Protein AF-A0A2G6IY07-F1 (afdb_monomer_lite)

Foldseek 3Di:
DVVLQADAPCCVPPVPNPPPDGLQNLLVQLLVCCCVQPVPDDPLLSLCSRCVSSLCVPLNDDDPVCVVPVPCVVVVSVVVSQVSCVVVVSDGDDDPLSVLSSVLSSLLSVLLVCLQPPVVPCVDDCNVVSLVVSLVSCVVNVRNVVSVVSVVVSNVVSVVVVPD

Structure (mmCIF, N/CA/C/O backbone):
data_AF-A0A2G6IY07-F1
#
_entry.id   AF-A0A2G6IY07-F1
#
loop_
_atom_site.group_PD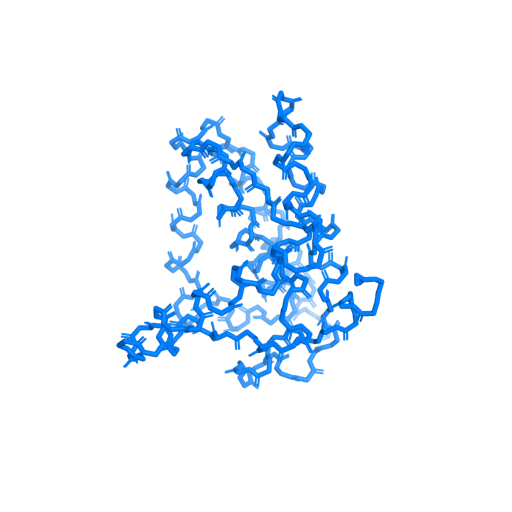B
_atom_site.id
_atom_site.type_symbol
_atom_site.label_atom_id
_atom_site.label_alt_id
_atom_site.label_comp_id
_atom_site.label_asym_id
_atom_site.label_entity_id
_atom_site.label_seq_id
_atom_site.pdbx_PDB_ins_code
_atom_site.Cartn_x
_atom_site.Cartn_y
_atom_site.Cartn_z
_atom_site.occupancy
_atom_site.B_iso_or_equiv
_atom_site.auth_seq_id
_atom_site.auth_comp_id
_atom_site.auth_asym_id
_atom_site.auth_atom_id
_atom_site.pdbx_PDB_model_num
ATOM 1 N N . MET A 1 1 ? -2.963 -15.128 11.041 1.00 85.06 1 MET A N 1
ATOM 2 C CA . MET A 1 1 ? -2.323 -13.804 11.173 1.00 85.06 1 MET A CA 1
ATOM 3 C C . MET A 1 1 ? -0.807 -13.907 11.064 1.00 85.06 1 MET A C 1
ATOM 5 O O . MET A 1 1 ? -0.323 -13.625 9.997 1.00 85.06 1 MET A O 1
ATOM 9 N N . TRP A 1 2 ? -0.039 -14.352 12.067 1.00 94.06 2 TRP A N 1
ATOM 10 C CA . TRP A 1 2 ? 1.438 -14.248 12.011 1.00 94.06 2 TRP A CA 1
ATOM 11 C C . TRP A 1 2 ? 2.094 -14.778 10.715 1.00 94.06 2 TRP A C 1
ATOM 13 O O . TRP A 1 2 ? 2.937 -14.106 10.133 1.00 94.06 2 TRP A O 1
ATOM 23 N N . ALA A 1 3 ? 1.654 -15.937 10.214 1.00 94.94 3 ALA A N 1
ATOM 24 C CA . ALA A 1 3 ? 2.187 -16.512 8.978 1.00 94.94 3 ALA A CA 1
ATOM 25 C C . ALA A 1 3 ? 1.848 -15.712 7.701 1.00 94.94 3 ALA A C 1
ATOM 27 O O . ALA A 1 3 ? 2.587 -15.815 6.727 1.00 94.94 3 ALA A O 1
ATOM 28 N N . SER A 1 4 ? 0.778 -14.901 7.694 1.00 96.38 4 SER A N 1
ATOM 29 C CA . SER A 1 4 ? 0.386 -14.138 6.499 1.00 96.38 4 SER A CA 1
ATOM 30 C C . SER A 1 4 ? 1.401 -13.067 6.131 1.00 96.38 4 SER A C 1
ATOM 32 O O . SER A 1 4 ? 1.505 -12.703 4.965 1.00 96.38 4 SER A O 1
ATOM 34 N N . GLY A 1 5 ? 2.198 -12.619 7.103 1.00 97.25 5 GLY A N 1
ATOM 35 C CA . GLY A 1 5 ? 3.284 -11.678 6.873 1.00 97.25 5 GLY A CA 1
ATOM 36 C C . GLY A 1 5 ? 4.378 -12.201 5.937 1.00 97.25 5 GLY A C 1
ATOM 37 O O . GLY A 1 5 ? 5.106 -11.394 5.380 1.00 97.25 5 GLY A O 1
ATOM 38 N N . PHE A 1 6 ? 4.491 -13.519 5.735 1.00 96.94 6 PHE A N 1
ATOM 39 C CA . PHE A 1 6 ? 5.480 -14.129 4.835 1.00 96.94 6 PHE A CA 1
ATOM 40 C C . PHE A 1 6 ? 4.975 -14.317 3.398 1.00 96.94 6 PHE A C 1
ATOM 42 O O . PHE A 1 6 ? 5.687 -14.891 2.571 1.00 96.94 6 PHE A O 1
ATOM 49 N N . THR A 1 7 ? 3.758 -13.867 3.086 1.00 96.88 7 THR A N 1
ATOM 50 C CA . THR A 1 7 ? 3.260 -13.843 1.706 1.00 96.88 7 THR A CA 1
ATOM 51 C C . THR A 1 7 ? 4.141 -12.912 0.881 1.00 96.88 7 THR A C 1
ATOM 53 O O . THR A 1 7 ? 4.478 -11.821 1.337 1.00 96.88 7 THR A O 1
ATOM 56 N N . ARG A 1 8 ? 4.574 -13.374 -0.296 1.00 96.62 8 ARG A N 1
ATOM 57 C CA . ARG A 1 8 ? 5.417 -12.595 -1.210 1.00 96.62 8 ARG A CA 1
ATOM 58 C C . ARG A 1 8 ? 4.558 -11.761 -2.147 1.00 96.62 8 ARG A C 1
ATOM 60 O O . ARG A 1 8 ? 3.672 -12.299 -2.814 1.00 96.62 8 ARG A O 1
ATOM 67 N N . ARG A 1 9 ? 4.905 -10.483 -2.263 1.00 96.81 9 ARG A N 1
ATOM 68 C CA . ARG A 1 9 ? 4.301 -9.550 -3.215 1.00 96.81 9 ARG A CA 1
ATOM 69 C C . ARG A 1 9 ? 4.872 -9.768 -4.619 1.00 96.81 9 ARG A C 1
ATOM 71 O O . ARG A 1 9 ? 5.802 -10.548 -4.826 1.00 96.81 9 ARG A O 1
ATOM 78 N N . TRP A 1 10 ? 4.299 -9.078 -5.603 1.00 95.56 10 TRP A N 1
ATOM 79 C CA . TRP A 1 10 ? 4.828 -8.979 -6.974 1.00 95.56 10 TRP A CA 1
ATOM 80 C C . TRP A 1 10 ? 4.825 -10.260 -7.817 1.00 95.56 10 TRP A C 1
ATOM 82 O O . TRP A 1 10 ? 5.378 -10.261 -8.915 1.00 95.56 10 TRP A O 1
ATOM 92 N N . HIS A 1 11 ? 4.171 -11.337 -7.383 1.00 94.00 11 HIS A N 1
ATOM 93 C CA . HIS A 1 11 ? 4.165 -12.614 -8.109 1.00 94.00 11 HIS A CA 1
ATOM 94 C C . HIS A 1 11 ? 3.553 -12.530 -9.529 1.00 94.00 11 HIS A C 1
ATOM 96 O O . HIS A 1 11 ? 3.858 -13.368 -10.376 1.00 94.00 11 HIS A O 1
ATOM 102 N N . MET A 1 12 ? 2.747 -11.498 -9.816 1.00 93.69 12 MET A N 1
ATOM 103 C CA . MET A 1 12 ? 2.212 -11.185 -11.154 1.00 93.69 12 MET A CA 1
ATOM 104 C C . MET A 1 12 ? 2.986 -10.083 -11.911 1.00 93.69 12 MET A C 1
ATOM 106 O O . MET A 1 12 ? 2.613 -9.740 -13.032 1.00 93.69 12 MET A O 1
ATOM 110 N N . ASN A 1 13 ? 4.047 -9.506 -11.336 1.00 92.88 13 ASN A N 1
ATOM 111 C CA . ASN A 1 13 ? 4.871 -8.477 -11.978 1.00 92.88 13 ASN A CA 1
ATOM 112 C C . ASN A 1 13 ? 6.215 -9.077 -12.419 1.00 92.88 13 ASN A C 1
ATOM 114 O O . ASN A 1 13 ? 7.080 -9.339 -11.592 1.00 92.88 13 ASN A O 1
ATOM 118 N N . ALA A 1 14 ? 6.431 -9.242 -13.726 1.00 91.94 14 ALA A N 1
ATOM 119 C CA . ALA A 1 14 ? 7.630 -9.902 -14.255 1.00 91.94 14 ALA A CA 1
ATOM 120 C C . ALA A 1 14 ? 8.964 -9.207 -13.905 1.00 91.94 14 ALA A C 1
ATOM 122 O O . ALA A 1 14 ? 9.999 -9.868 -13.881 1.00 91.94 14 ALA A O 1
ATOM 123 N N . ALA A 1 15 ? 8.963 -7.894 -13.648 1.00 92.25 15 ALA A N 1
ATOM 124 C CA . ALA A 1 15 ? 10.169 -7.161 -13.264 1.00 92.25 15 ALA A CA 1
ATOM 125 C C . ALA A 1 15 ? 10.514 -7.333 -11.775 1.00 92.25 15 ALA A C 1
ATOM 127 O O . ALA A 1 15 ? 11.676 -7.195 -11.396 1.00 92.25 15 ALA A O 1
ATOM 128 N N . LEU A 1 16 ? 9.516 -7.636 -10.938 1.00 94.81 16 LEU A N 1
ATOM 129 C CA . LEU A 1 16 ? 9.637 -7.656 -9.478 1.00 94.81 16 LEU A CA 1
ATOM 130 C C . LEU A 1 16 ? 9.340 -9.025 -8.848 1.00 94.81 16 LEU A C 1
ATOM 132 O O . LEU A 1 16 ? 9.590 -9.204 -7.663 1.00 94.81 16 LEU A O 1
ATOM 136 N N . SER A 1 17 ? 8.888 -10.025 -9.608 1.00 94.44 17 SER A N 1
ATOM 137 C CA . SER A 1 17 ? 8.471 -11.338 -9.084 1.00 94.44 17 SER A CA 1
ATOM 138 C C . SER A 1 17 ? 9.585 -12.138 -8.400 1.00 94.44 17 SER A C 1
ATOM 140 O O . SER A 1 17 ? 9.310 -13.125 -7.723 1.00 94.44 17 SER A O 1
ATOM 142 N N . GLY A 1 18 ? 10.848 -11.756 -8.612 1.00 93.44 18 GLY A N 1
ATOM 143 C CA . GLY A 1 18 ? 12.016 -12.333 -7.940 1.00 93.44 18 GLY A CA 1
ATOM 144 C C . GLY A 1 18 ? 12.515 -11.530 -6.736 1.00 93.44 18 GLY A C 1
ATOM 145 O O . GLY A 1 18 ? 13.521 -11.908 -6.141 1.00 93.44 18 GLY A O 1
ATOM 146 N N . VAL A 1 19 ? 11.870 -10.411 -6.401 1.00 94.06 19 VAL A N 1
ATOM 147 C CA . VAL A 1 19 ? 12.263 -9.548 -5.288 1.00 94.06 19 VAL A CA 1
ATOM 148 C C . VAL A 1 19 ? 11.645 -10.063 -3.992 1.00 94.06 19 VAL A C 1
ATOM 150 O O . VAL A 1 19 ? 10.447 -10.320 -3.923 1.00 94.06 19 VAL A O 1
ATOM 153 N N . ASP A 1 20 ? 12.465 -10.180 -2.946 1.00 95.06 20 ASP A N 1
ATOM 154 C CA . ASP A 1 20 ? 11.984 -10.457 -1.592 1.00 95.06 20 ASP A CA 1
ATOM 155 C C . ASP A 1 20 ? 11.333 -9.197 -1.003 1.00 95.06 20 ASP A C 1
ATOM 157 O O . ASP A 1 20 ? 11.982 -8.387 -0.336 1.00 95.06 20 ASP A O 1
ATOM 161 N N . ASP A 1 21 ? 10.047 -9.041 -1.300 1.00 96.94 21 ASP A N 1
ATOM 162 C CA . ASP A 1 21 ? 9.124 -8.136 -0.627 1.00 96.94 21 ASP A CA 1
ATOM 163 C C . ASP A 1 21 ? 7.963 -8.950 -0.057 1.00 96.94 21 ASP A C 1
ATOM 165 O O . ASP A 1 21 ? 7.331 -9.736 -0.771 1.00 96.94 21 ASP A O 1
ATOM 169 N N . PHE A 1 22 ? 7.715 -8.793 1.237 1.00 97.56 22 PHE A N 1
ATOM 170 C CA . PHE A 1 22 ? 6.756 -9.602 1.978 1.00 97.56 22 PHE A CA 1
ATOM 171 C C . PHE A 1 22 ? 5.684 -8.717 2.599 1.00 97.56 22 PHE A C 1
ATOM 173 O O . PHE A 1 22 ? 5.972 -7.582 2.987 1.00 97.56 22 PHE A O 1
ATOM 180 N N . ASN A 1 23 ? 4.479 -9.257 2.787 1.00 97.56 23 ASN A N 1
ATOM 181 C CA . ASN A 1 23 ? 3.356 -8.489 3.330 1.00 97.56 23 ASN A CA 1
ATOM 182 C C . ASN A 1 23 ? 3.691 -7.858 4.683 1.00 97.56 23 ASN A C 1
ATOM 184 O O . ASN A 1 23 ? 3.307 -6.722 4.918 1.00 97.56 23 ASN A O 1
ATOM 188 N N . CYS A 1 24 ? 4.472 -8.512 5.551 1.00 97.56 24 CYS A N 1
ATOM 189 C CA . CYS A 1 24 ? 4.857 -7.907 6.831 1.00 97.56 24 CYS A CA 1
ATOM 190 C C . CYS A 1 24 ? 5.690 -6.626 6.680 1.00 97.56 24 CYS A C 1
ATOM 192 O O . CYS A 1 24 ? 5.573 -5.729 7.514 1.00 97.56 24 CYS A O 1
ATOM 194 N N . ALA A 1 25 ? 6.527 -6.541 5.646 1.00 98.06 25 ALA A N 1
ATOM 195 C CA . ALA A 1 25 ? 7.348 -5.370 5.387 1.00 98.06 25 ALA A CA 1
ATOM 196 C C . ALA A 1 25 ? 6.479 -4.248 4.806 1.00 98.06 25 ALA A C 1
ATOM 198 O O . ALA A 1 25 ? 6.416 -3.173 5.400 1.00 98.06 25 ALA A O 1
ATOM 199 N N . HIS A 1 26 ? 5.710 -4.554 3.757 1.00 98.25 26 HIS A N 1
ATOM 200 C CA . HIS A 1 26 ? 4.718 -3.655 3.159 1.00 98.25 26 HIS A CA 1
ATOM 201 C C . HIS A 1 26 ? 3.749 -3.059 4.189 1.00 98.25 26 HIS A C 1
ATOM 203 O O . HIS A 1 26 ? 3.642 -1.844 4.332 1.00 98.25 26 HIS A O 1
ATOM 209 N N . GLN A 1 27 ? 3.091 -3.911 4.971 1.00 98.31 27 GLN A N 1
ATOM 210 C CA . GLN A 1 27 ? 2.136 -3.512 6.004 1.00 98.31 27 GLN A CA 1
ATOM 211 C C . GLN A 1 27 ? 2.810 -2.705 7.126 1.00 98.31 27 GLN A C 1
ATOM 213 O O . GLN A 1 27 ? 2.221 -1.774 7.679 1.00 98.31 27 GLN A O 1
ATOM 218 N N . GLY A 1 28 ? 4.069 -3.024 7.445 1.00 98.38 28 GLY A N 1
ATOM 219 C CA . GLY A 1 28 ? 4.884 -2.253 8.380 1.00 98.38 28 GLY A CA 1
ATOM 220 C C . GLY A 1 28 ? 5.180 -0.840 7.871 1.00 98.38 28 GLY A C 1
ATOM 221 O O . GLY A 1 28 ? 5.001 0.127 8.613 1.00 98.38 28 GLY A O 1
ATOM 222 N N . TRP A 1 29 ? 5.580 -0.697 6.606 1.00 98.44 29 TRP A N 1
ATOM 223 C CA . TRP A 1 29 ? 5.788 0.610 5.976 1.00 98.44 29 TRP A CA 1
ATOM 224 C C . TRP A 1 29 ? 4.480 1.390 5.842 1.00 98.44 29 TRP A C 1
ATOM 226 O O . TRP A 1 29 ? 4.452 2.575 6.175 1.00 98.44 29 TRP A O 1
ATOM 236 N N . CYS A 1 30 ? 3.373 0.729 5.498 1.00 98.75 30 CYS A N 1
ATOM 237 C CA . CYS A 1 30 ? 2.045 1.339 5.480 1.00 98.75 30 CYS A CA 1
ATOM 238 C C . CYS A 1 30 ? 1.671 1.938 6.840 1.00 98.75 30 CYS A C 1
ATOM 240 O O . CYS A 1 30 ? 1.220 3.080 6.915 1.00 98.75 30 CYS A O 1
ATOM 242 N N . ALA A 1 31 ? 1.913 1.216 7.936 1.00 98.62 31 ALA A N 1
ATOM 243 C CA . ALA A 1 31 ? 1.668 1.736 9.279 1.00 98.62 31 ALA A CA 1
ATOM 244 C C . ALA A 1 31 ? 2.511 2.983 9.590 1.00 98.62 31 ALA A C 1
ATOM 246 O O . ALA A 1 31 ? 1.997 3.955 10.146 1.00 98.62 31 ALA A O 1
ATOM 247 N N . MET A 1 32 ? 3.787 2.988 9.191 1.00 98.56 32 MET A N 1
ATOM 248 C CA . MET A 1 32 ? 4.662 4.156 9.345 1.00 98.56 32 MET A CA 1
ATOM 249 C C . MET A 1 32 ? 4.154 5.356 8.537 1.00 98.56 32 MET A C 1
ATOM 251 O O . MET A 1 32 ? 4.142 6.476 9.051 1.00 98.56 32 MET A O 1
ATOM 255 N N . LEU A 1 33 ? 3.687 5.129 7.306 1.00 98.62 33 LEU A N 1
ATOM 256 C CA . LEU A 1 33 ? 3.105 6.174 6.466 1.00 98.62 33 LEU A CA 1
ATOM 257 C C . LEU A 1 33 ? 1.791 6.713 7.048 1.00 98.62 33 LEU A C 1
ATOM 259 O O . LEU A 1 33 ? 1.592 7.925 7.046 1.00 98.62 33 LEU A O 1
ATOM 263 N N . VAL A 1 34 ? 0.926 5.858 7.610 1.00 98.75 34 VAL A N 1
ATOM 264 C CA . VAL A 1 34 ? -0.287 6.304 8.319 1.00 98.75 34 VAL A CA 1
ATOM 265 C C . VAL A 1 34 ? 0.075 7.235 9.476 1.00 98.75 34 VAL A C 1
ATOM 267 O O . VAL A 1 34 ? -0.478 8.329 9.568 1.00 98.75 34 VAL A O 1
ATOM 270 N N . ILE A 1 35 ? 1.030 6.839 10.324 1.00 98.56 35 ILE A N 1
ATOM 271 C CA . ILE A 1 35 ? 1.472 7.643 11.475 1.00 98.56 35 ILE A CA 1
ATOM 272 C C . ILE A 1 35 ? 2.037 8.997 11.021 1.00 98.56 35 ILE A C 1
ATOM 274 O O . ILE A 1 35 ? 1.775 10.019 11.657 1.00 98.56 35 ILE A O 1
ATOM 278 N N . ALA A 1 36 ? 2.807 9.013 9.930 1.00 98.00 36 ALA A N 1
ATOM 279 C CA . ALA A 1 36 ? 3.460 10.218 9.429 1.00 98.00 36 ALA A CA 1
ATOM 280 C C . ALA A 1 36 ? 2.496 11.184 8.719 1.00 98.00 36 ALA A C 1
ATOM 282 O O . ALA A 1 36 ? 2.588 12.395 8.915 1.00 98.00 36 ALA A O 1
ATOM 283 N N . LEU A 1 37 ? 1.586 10.665 7.889 1.00 98.31 37 LEU A N 1
ATOM 284 C CA . LEU A 1 37 ? 0.728 11.475 7.017 1.00 98.31 37 LEU A CA 1
ATOM 285 C C . LEU A 1 37 ? -0.619 11.827 7.658 1.00 98.31 37 LEU A C 1
ATOM 287 O O . LEU A 1 37 ? -1.208 12.854 7.321 1.00 98.31 37 LEU A O 1
ATOM 291 N N . PHE A 1 38 ? -1.095 11.013 8.603 1.00 98.00 38 PHE A N 1
ATOM 292 C CA . PHE A 1 38 ? -2.393 11.177 9.253 1.00 98.00 38 PHE A CA 1
ATOM 293 C C . PHE A 1 38 ? -2.234 11.171 10.782 1.00 98.00 38 PHE A C 1
ATOM 295 O O . PHE A 1 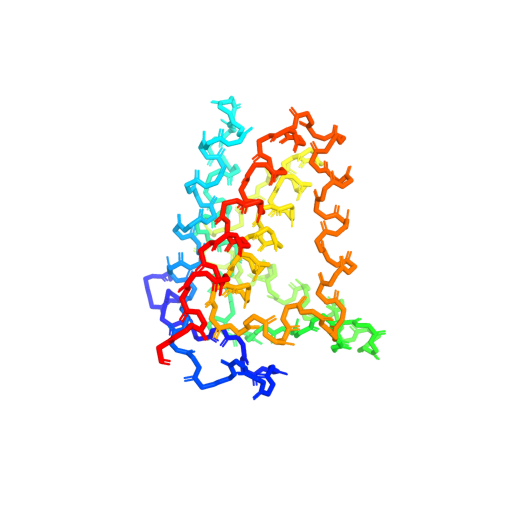38 ? -2.626 10.216 11.451 1.00 98.00 38 PHE A O 1
ATOM 302 N N . PRO A 1 39 ? -1.710 12.249 11.394 1.00 95.00 39 PRO A N 1
ATOM 303 C CA . PRO A 1 39 ? -1.380 12.269 12.825 1.00 95.00 39 PRO A CA 1
ATOM 304 C C . PRO A 1 39 ? -2.589 12.033 13.747 1.00 95.00 39 PRO A C 1
ATOM 306 O O . PRO A 1 39 ? -2.430 11.530 14.855 1.00 95.00 39 PRO A O 1
ATOM 309 N N . ASN A 1 40 ? -3.803 12.333 13.275 1.00 96.19 40 ASN A N 1
ATOM 310 C CA . ASN A 1 40 ? -5.063 12.096 13.989 1.00 96.19 40 ASN A CA 1
ATOM 311 C C . ASN A 1 40 ? -5.813 10.842 13.494 1.00 96.19 40 ASN A C 1
ATOM 313 O O . ASN A 1 40 ? -7.033 10.768 13.631 1.00 96.19 40 ASN A O 1
ATOM 317 N N . HIS A 1 41 ? -5.113 9.888 12.873 1.00 97.94 41 HIS A N 1
ATOM 318 C CA . HIS A 1 41 ? -5.666 8.595 12.467 1.00 97.94 41 HIS A CA 1
ATOM 319 C C . HIS A 1 41 ? -6.386 7.865 13.609 1.00 97.94 41 HIS A C 1
ATOM 321 O O . HIS A 1 41 ? -6.019 7.975 14.783 1.00 97.94 41 HIS A O 1
ATOM 327 N N . SER A 1 42 ? -7.400 7.075 13.256 1.00 98.31 42 SER A N 1
ATOM 328 C CA . SER A 1 42 ? -8.014 6.154 14.204 1.00 98.31 42 SER A CA 1
ATOM 329 C C . SER A 1 42 ? -7.147 4.909 14.401 1.00 98.31 42 SER A C 1
ATOM 331 O O . SER A 1 42 ? -6.298 4.557 13.576 1.00 98.31 42 SER A O 1
ATOM 333 N N . ILE A 1 43 ? -7.423 4.187 15.486 1.00 98.00 43 ILE A N 1
ATOM 334 C CA . ILE A 1 43 ? -6.832 2.868 15.704 1.00 98.00 43 ILE A CA 1
ATOM 335 C C . ILE A 1 43 ? -7.285 1.849 14.648 1.00 98.00 43 ILE A C 1
ATOM 337 O O . ILE A 1 43 ? -6.526 0.933 14.343 1.00 98.00 43 ILE A O 1
ATOM 341 N N . GLU A 1 44 ? -8.479 2.003 14.069 1.00 98.38 44 GLU A N 1
ATOM 342 C CA . GLU A 1 44 ? -8.988 1.080 13.049 1.00 98.38 44 GLU A CA 1
ATOM 343 C C . GLU A 1 44 ? -8.263 1.272 11.714 1.00 98.38 44 GLU A C 1
ATOM 345 O O . GLU A 1 44 ? -7.894 0.282 11.089 1.00 98.38 44 GLU A O 1
ATOM 350 N N . LEU A 1 45 ? -7.939 2.513 11.326 1.00 98.69 45 LEU A N 1
ATOM 351 C CA . LEU A 1 45 ? -7.083 2.770 10.163 1.00 98.69 45 LEU A CA 1
ATOM 352 C C . LEU A 1 45 ? -5.683 2.171 10.360 1.00 98.69 45 LEU A C 1
ATOM 354 O O . LEU A 1 45 ? -5.153 1.539 9.448 1.00 98.69 45 LEU A O 1
ATOM 358 N N . LEU A 1 46 ? -5.091 2.326 11.551 1.00 98.56 46 LEU A N 1
ATOM 359 C CA . LEU A 1 46 ? -3.778 1.739 11.836 1.00 98.56 46 LEU A CA 1
ATOM 360 C C . LEU A 1 46 ? -3.816 0.207 11.803 1.00 98.56 46 LEU A C 1
ATOM 362 O O . LEU A 1 46 ? -2.913 -0.412 11.246 1.00 98.56 46 LEU A O 1
ATOM 366 N N . ARG A 1 47 ? -4.859 -0.404 12.382 1.00 98.25 47 ARG A N 1
ATOM 367 C CA . ARG A 1 47 ? -5.081 -1.856 12.322 1.00 98.25 47 ARG A CA 1
ATOM 368 C C . ARG A 1 47 ? -5.207 -2.329 10.884 1.00 98.25 47 ARG A C 1
ATOM 370 O O . ARG A 1 47 ? -4.504 -3.259 10.509 1.00 98.25 47 ARG A O 1
ATOM 377 N N . ALA A 1 48 ? -6.025 -1.652 10.084 1.00 98.38 48 ALA A N 1
ATOM 378 C CA . ALA A 1 48 ? -6.189 -1.987 8.681 1.00 98.38 48 ALA A CA 1
ATOM 379 C C . ALA A 1 48 ? -4.860 -1.880 7.920 1.00 98.38 48 ALA A C 1
ATOM 381 O O . ALA A 1 48 ? -4.503 -2.807 7.203 1.00 98.38 48 ALA A O 1
ATOM 382 N N . ALA A 1 49 ? -4.061 -0.832 8.143 1.00 98.56 49 ALA A N 1
ATOM 383 C CA . ALA A 1 49 ? -2.747 -0.706 7.512 1.00 98.56 49 ALA A CA 1
ATOM 384 C C . ALA A 1 49 ? -1.829 -1.906 7.810 1.00 98.56 49 ALA A C 1
ATOM 386 O O . ALA A 1 49 ? -1.180 -2.415 6.897 1.00 98.56 49 ALA A O 1
ATOM 387 N N . VAL A 1 50 ? -1.832 -2.418 9.049 1.00 98.00 50 VAL A N 1
ATOM 388 C CA . VAL A 1 50 ? -1.006 -3.580 9.424 1.00 98.00 50 VAL A CA 1
ATOM 389 C C . VAL A 1 50 ? -1.601 -4.942 9.038 1.00 98.00 50 VAL A C 1
ATOM 391 O O . VAL A 1 50 ? -0.905 -5.947 9.175 1.00 98.00 50 VAL A O 1
ATOM 394 N N . THR A 1 51 ? -2.863 -5.022 8.592 1.00 97.69 51 THR A N 1
ATOM 395 C CA . THR A 1 51 ? -3.526 -6.314 8.314 1.00 97.69 51 THR A CA 1
ATOM 396 C C . THR A 1 51 ? -4.283 -6.429 6.996 1.00 97.69 51 THR A C 1
ATOM 398 O O . THR A 1 51 ? -4.799 -7.516 6.744 1.00 97.69 51 THR A O 1
ATOM 401 N N . HIS A 1 52 ? -4.398 -5.382 6.176 1.00 97.75 52 HIS A N 1
ATOM 402 C CA . HIS A 1 52 ? -5.296 -5.392 5.012 1.00 97.75 52 HIS A CA 1
ATOM 403 C C . HIS A 1 52 ? -5.013 -6.558 4.049 1.00 97.75 52 HIS A C 1
ATOM 405 O O . HIS A 1 52 ? -5.925 -7.323 3.765 1.00 97.75 52 HIS A O 1
ATOM 411 N N . ASP A 1 53 ? -3.743 -6.818 3.732 1.00 97.88 53 ASP A N 1
ATOM 412 C CA . ASP A 1 53 ? -3.342 -7.960 2.887 1.00 97.88 53 ASP A CA 1
ATOM 413 C C . ASP A 1 53 ? -3.177 -9.298 3.631 1.00 97.88 53 ASP A C 1
ATOM 415 O O . ASP A 1 53 ? -2.535 -10.238 3.152 1.00 97.88 53 ASP A O 1
ATOM 419 N N . ALA A 1 54 ? -3.673 -9.432 4.866 1.00 97.94 54 ALA A N 1
ATOM 420 C CA . ALA A 1 54 ? -3.475 -10.669 5.628 1.00 97.94 54 ALA A CA 1
ATOM 421 C C . ALA A 1 54 ? -4.189 -11.879 4.990 1.00 97.94 54 ALA A C 1
ATOM 423 O O . ALA A 1 54 ? -3.772 -13.022 5.203 1.00 97.94 54 ALA A O 1
ATOM 424 N N . ALA A 1 55 ? -5.243 -11.634 4.209 1.00 97.81 55 ALA A N 1
ATOM 425 C CA . ALA A 1 55 ? -5.983 -12.664 3.493 1.00 97.81 55 ALA A CA 1
ATOM 426 C C . ALA A 1 55 ? -5.249 -13.194 2.250 1.00 97.81 55 ALA A C 1
ATOM 428 O O . ALA A 1 55 ? -5.508 -14.335 1.859 1.00 97.81 55 ALA A O 1
ATOM 429 N N . GLU A 1 56 ? -4.284 -12.461 1.684 1.00 97.44 56 GLU A N 1
ATOM 430 C CA . GLU A 1 56 ? -3.524 -12.898 0.502 1.00 97.44 56 GLU A CA 1
ATOM 431 C C . GLU A 1 56 ? -2.788 -14.227 0.715 1.00 97.44 56 GLU A C 1
ATOM 433 O O . GLU A 1 56 ? -2.575 -14.985 -0.227 1.00 97.44 56 GLU A O 1
ATOM 438 N N . PHE A 1 57 ? -2.460 -14.571 1.964 1.00 95.75 57 PHE A N 1
ATOM 439 C CA . PHE A 1 57 ? -1.901 -15.881 2.309 1.00 95.75 57 PHE A CA 1
ATOM 440 C C . PHE A 1 57 ? -2.815 -17.055 1.912 1.00 95.75 57 PHE A C 1
ATOM 442 O O . PHE A 1 57 ? -2.350 -18.180 1.729 1.00 95.75 57 PHE A O 1
ATOM 449 N N . VAL A 1 58 ? -4.122 -16.803 1.816 1.00 96.75 58 VAL A N 1
ATOM 450 C CA . VAL A 1 58 ? -5.145 -17.777 1.425 1.00 96.75 58 VAL A CA 1
ATOM 451 C C . VAL A 1 58 ? -5.555 -17.582 -0.031 1.00 96.75 58 VAL A C 1
ATOM 453 O O . VAL A 1 58 ? -5.644 -18.563 -0.766 1.00 96.75 58 VAL A O 1
ATOM 456 N N . VAL A 1 59 ? -5.829 -16.338 -0.437 1.00 96.56 59 VAL A N 1
ATOM 457 C CA . VAL A 1 59 ? -6.480 -16.044 -1.729 1.00 96.56 59 VAL A CA 1
ATOM 458 C C . VAL A 1 59 ? -5.526 -15.556 -2.820 1.00 96.56 59 VAL A C 1
ATOM 460 O O . VAL A 1 59 ? -5.899 -15.563 -3.991 1.00 96.56 59 VAL A O 1
ATOM 463 N N . GLY A 1 60 ? -4.298 -15.176 -2.458 1.00 95.56 60 GLY A N 1
ATOM 464 C CA . GLY A 1 60 ? -3.359 -14.469 -3.329 1.00 95.56 60 GLY A CA 1
ATOM 465 C C . GLY A 1 60 ? -3.797 -13.035 -3.653 1.00 95.56 60 GLY A C 1
ATOM 466 O O . GLY A 1 60 ? -4.967 -12.684 -3.516 1.00 95.56 60 GLY A O 1
ATOM 467 N N . ASP A 1 61 ? -2.853 -12.216 -4.113 1.00 95.38 61 ASP A N 1
ATOM 468 C CA . ASP A 1 61 ? -3.141 -10.887 -4.672 1.00 95.38 61 ASP A CA 1
ATOM 469 C C . ASP A 1 61 ? -3.442 -10.957 -6.177 1.00 95.38 61 ASP A C 1
ATOM 471 O O . ASP A 1 61 ? -2.923 -11.804 -6.908 1.00 95.38 61 ASP A O 1
ATOM 475 N N . LEU A 1 62 ? -4.253 -10.015 -6.654 1.00 94.56 62 LEU A N 1
ATOM 476 C CA . LEU A 1 62 ? -4.492 -9.773 -8.067 1.00 94.56 62 LEU A CA 1
ATOM 477 C C . LEU A 1 62 ? -3.868 -8.440 -8.479 1.00 94.56 62 LEU A C 1
ATOM 479 O O . LEU A 1 62 ? -4.282 -7.369 -8.029 1.00 94.56 62 LEU A O 1
ATOM 483 N N . SER A 1 63 ? -2.941 -8.494 -9.437 1.00 92.00 63 SER A N 1
ATOM 484 C CA . SER A 1 63 ? -2.320 -7.283 -9.986 1.00 92.00 63 SER A CA 1
ATOM 485 C C . SER A 1 63 ? -3.342 -6.297 -10.558 1.00 92.00 63 SER A C 1
ATOM 487 O O . SER A 1 63 ? -4.389 -6.682 -11.085 1.00 92.00 63 SER A O 1
ATOM 489 N N . GLN A 1 64 ? -2.986 -5.011 -10.565 1.00 88.12 64 GLN A N 1
ATOM 490 C CA . GLN A 1 64 ? -3.800 -3.956 -11.176 1.00 88.12 64 GLN A CA 1
ATOM 491 C C . GLN A 1 64 ? -4.147 -4.254 -12.647 1.00 88.12 64 GLN A C 1
ATOM 493 O O . GLN A 1 64 ? -5.271 -4.005 -13.084 1.00 88.12 64 GLN A O 1
ATOM 498 N N . THR A 1 65 ? -3.213 -4.836 -13.405 1.00 88.69 65 THR A N 1
ATOM 499 C CA . THR A 1 65 ? -3.431 -5.231 -14.804 1.00 88.69 65 THR A CA 1
ATOM 500 C C . THR A 1 65 ? -4.483 -6.332 -14.929 1.00 88.69 65 THR A C 1
ATOM 502 O O . THR A 1 65 ? -5.310 -6.280 -15.836 1.00 88.69 65 THR A O 1
ATOM 505 N N . PHE A 1 66 ? -4.501 -7.302 -14.006 1.00 93.44 66 PHE A N 1
ATOM 506 C CA . PHE A 1 66 ? -5.568 -8.303 -13.946 1.00 93.44 66 PHE A CA 1
ATOM 507 C C . PHE A 1 66 ? -6.901 -7.656 -13.566 1.00 93.44 66 PHE A C 1
ATOM 509 O O . PHE A 1 66 ? -7.902 -7.877 -14.245 1.00 93.44 66 PHE A O 1
ATOM 516 N N . LYS A 1 67 ? -6.908 -6.803 -12.532 1.00 93.00 67 LYS A N 1
ATOM 517 C CA . LYS A 1 67 ? -8.105 -6.084 -12.065 1.00 93.00 67 LYS A CA 1
ATOM 518 C C . LYS A 1 67 ? -8.770 -5.271 -13.191 1.00 93.00 67 LYS A C 1
ATOM 520 O O . LYS A 1 67 ? -9.990 -5.165 -13.226 1.00 93.00 67 LYS A O 1
ATOM 525 N N . ALA A 1 68 ? -8.001 -4.771 -14.161 1.00 91.38 68 ALA A N 1
ATOM 526 C CA . ALA A 1 68 ? -8.526 -4.040 -15.318 1.00 91.38 68 ALA A CA 1
ATOM 527 C C . ALA A 1 68 ? -9.299 -4.904 -16.339 1.00 91.38 68 ALA A C 1
ATOM 529 O O . ALA A 1 68 ? -10.110 -4.367 -17.092 1.00 91.38 68 ALA A O 1
ATOM 530 N N . VAL A 1 69 ? -9.053 -6.218 -16.394 1.00 94.94 69 VAL A N 1
ATOM 531 C CA . VAL A 1 69 ? -9.635 -7.123 -17.410 1.00 94.94 69 VAL A CA 1
ATOM 532 C C . VAL A 1 69 ? -10.421 -8.299 -16.824 1.00 94.94 69 VAL A C 1
ATOM 534 O O . VAL A 1 69 ? -11.098 -9.006 -17.566 1.00 94.94 69 VAL A O 1
ATOM 537 N N . GLY A 1 70 ? -10.341 -8.525 -15.511 1.00 93.62 70 GLY A N 1
ATOM 538 C CA . GLY A 1 70 ? -10.881 -9.714 -14.846 1.00 93.62 70 GLY A CA 1
ATOM 539 C C . GLY A 1 70 ? -12.410 -9.777 -14.756 1.00 93.62 70 GLY A C 1
ATOM 540 O O . GLY A 1 70 ? -12.957 -10.855 -14.529 1.00 93.62 70 GLY A O 1
ATOM 541 N N . GLY A 1 71 ? -13.114 -8.656 -14.956 1.00 96.19 71 GLY A N 1
ATOM 542 C CA . GLY A 1 71 ? -14.577 -8.601 -14.867 1.00 96.19 71 GLY A CA 1
ATOM 543 C C . GLY A 1 71 ? -15.086 -9.077 -13.502 1.00 96.19 71 GLY A C 1
ATOM 544 O O . GLY A 1 71 ? -14.495 -8.746 -12.479 1.00 96.19 71 GLY A O 1
ATOM 545 N N . GLY A 1 72 ? -16.140 -9.900 -13.489 1.00 97.00 72 GLY A N 1
ATOM 546 C CA . GLY A 1 72 ? -16.757 -10.394 -12.247 1.00 97.00 72 GLY A CA 1
ATOM 547 C C . GLY A 1 72 ? -15.829 -11.208 -11.336 1.00 97.00 72 GLY A C 1
ATOM 548 O O . GLY A 1 72 ? -16.072 -11.269 -10.138 1.00 97.00 72 GLY A O 1
ATOM 549 N N . LEU A 1 73 ? -14.720 -11.758 -11.854 1.00 96.38 73 LEU A N 1
ATOM 550 C CA . LEU A 1 73 ? -13.729 -12.449 -11.016 1.00 96.38 73 LEU A CA 1
ATOM 551 C C . LEU A 1 73 ? -13.069 -11.516 -9.996 1.00 96.38 73 LEU A C 1
ATOM 553 O O . LEU A 1 73 ? -12.626 -11.979 -8.950 1.00 96.38 73 LEU A O 1
ATOM 557 N N . VAL A 1 74 ? -12.976 -10.220 -10.304 1.00 96.75 74 VAL A N 1
ATOM 558 C CA . VAL A 1 74 ? -12.426 -9.220 -9.382 1.00 96.75 74 VAL A CA 1
ATOM 559 C C . VAL A 1 74 ? -13.366 -9.029 -8.196 1.00 96.75 74 VAL A C 1
ATOM 561 O O . VAL A 1 74 ? -12.907 -8.986 -7.059 1.00 96.75 74 VAL A O 1
ATOM 564 N N . ASP A 1 75 ? -14.671 -8.974 -8.459 1.00 96.62 75 ASP A N 1
ATOM 565 C CA . ASP A 1 75 ? -15.689 -8.825 -7.420 1.00 96.62 75 ASP A CA 1
ATOM 566 C C . ASP A 1 75 ? -15.773 -10.088 -6.551 1.00 96.62 75 ASP A C 1
ATOM 568 O O . ASP A 1 75 ? -15.802 -9.994 -5.323 1.00 96.62 75 ASP A O 1
ATOM 572 N N . ASP A 1 76 ? -15.739 -11.270 -7.177 1.00 97.81 76 ASP A N 1
ATOM 573 C CA . ASP A 1 76 ? -15.734 -12.557 -6.475 1.00 97.81 76 ASP A CA 1
ATOM 574 C C . ASP A 1 76 ? -14.484 -12.716 -5.589 1.00 97.81 76 ASP A C 1
ATOM 576 O O . ASP A 1 76 ? -14.578 -13.186 -4.452 1.00 97.81 76 ASP A O 1
ATOM 580 N N . HIS A 1 77 ? -13.310 -12.301 -6.085 1.00 97.81 77 HIS A N 1
ATOM 581 C CA . HIS A 1 77 ? -12.062 -12.314 -5.315 1.00 97.81 77 HIS A CA 1
ATOM 582 C C . HIS A 1 77 ? -12.118 -11.343 -4.133 1.00 97.81 77 HIS A C 1
ATOM 584 O O . HIS A 1 77 ? -11.851 -11.763 -3.009 1.00 97.81 77 HIS A O 1
ATOM 590 N N . ALA A 1 78 ? -12.556 -10.100 -4.348 1.00 96.06 78 ALA A N 1
ATOM 591 C CA . ALA A 1 78 ? -12.679 -9.108 -3.279 1.00 96.06 78 ALA A CA 1
ATOM 592 C C . ALA A 1 78 ? -13.688 -9.540 -2.196 1.00 96.06 78 ALA A C 1
ATOM 594 O O . ALA A 1 78 ? -13.463 -9.333 -1.000 1.00 96.06 78 ALA A O 1
ATOM 595 N N . ALA A 1 79 ? -14.795 -10.183 -2.591 1.00 97.25 79 ALA A N 1
ATOM 596 C CA . ALA A 1 79 ? -15.762 -10.744 -1.651 1.00 97.25 79 ALA A CA 1
ATOM 597 C C . ALA A 1 79 ? -15.138 -11.856 -0.791 1.00 97.25 79 ALA A C 1
ATOM 599 O O . ALA A 1 79 ? -15.284 -11.844 0.437 1.00 97.25 79 ALA A O 1
ATOM 600 N N . LEU A 1 80 ? -14.405 -12.778 -1.425 1.00 98.06 80 LEU A N 1
ATOM 601 C CA . LEU A 1 80 ? -13.710 -13.866 -0.738 1.00 98.06 80 LEU A CA 1
ATOM 602 C C . LEU A 1 80 ? -12.610 -13.346 0.199 1.00 98.06 80 LEU A C 1
ATOM 604 O O . LEU A 1 80 ? -12.487 -13.826 1.325 1.00 98.06 80 LEU A O 1
ATOM 608 N N . GLU A 1 81 ? -11.838 -12.351 -0.230 1.00 97.75 81 GLU A N 1
ATOM 609 C CA . GLU A 1 81 ? -10.823 -11.691 0.592 1.00 97.75 81 GLU A CA 1
ATOM 610 C C . GLU A 1 81 ? -11.440 -11.099 1.868 1.00 97.75 81 GLU A C 1
ATOM 612 O O . GLU A 1 81 ? -10.984 -11.377 2.982 1.00 97.75 81 GLU A O 1
ATOM 617 N N . GLY A 1 82 ? -12.553 -10.372 1.725 1.00 96.56 82 GLY A N 1
ATOM 618 C CA . GLY A 1 82 ? -13.307 -9.835 2.854 1.00 96.56 82 GLY A CA 1
ATOM 619 C C . GLY A 1 82 ? -13.878 -10.915 3.784 1.00 96.56 82 GLY A C 1
ATOM 620 O O . GLY A 1 82 ? -13.874 -10.735 5.006 1.00 96.56 82 GLY A O 1
ATOM 621 N N . ASP A 1 83 ? -14.356 -12.045 3.247 1.00 98.06 83 ASP A N 1
ATOM 622 C CA . ASP A 1 83 ? -14.779 -13.207 4.047 1.00 98.06 83 ASP A CA 1
ATOM 623 C C . ASP A 1 83 ? -13.616 -13.777 4.868 1.00 98.06 83 ASP A C 1
ATOM 625 O O . ASP A 1 83 ? -13.780 -14.044 6.063 1.00 98.06 83 ASP A O 1
ATOM 629 N N . VAL A 1 84 ? -12.439 -13.930 4.257 1.00 98.00 84 VAL A N 1
ATOM 630 C CA . VAL A 1 84 ? -11.240 -14.451 4.926 1.00 98.00 84 VAL A CA 1
ATOM 631 C C . VAL A 1 84 ? -10.779 -13.496 6.028 1.00 98.00 84 VAL A C 1
ATOM 633 O O . VAL A 1 84 ? -10.567 -13.942 7.157 1.00 98.00 84 VAL A O 1
ATOM 636 N N . LEU A 1 85 ? -10.707 -12.185 5.771 1.00 97.44 85 LEU A N 1
ATOM 637 C CA . LEU A 1 85 ? -10.372 -11.195 6.803 1.00 97.44 85 LEU A CA 1
ATOM 638 C C . LEU A 1 85 ? -11.359 -11.235 7.978 1.00 97.44 85 LEU A C 1
ATOM 640 O O . LEU A 1 85 ? -10.938 -11.215 9.139 1.00 97.44 85 LEU A O 1
ATOM 644 N N . ARG A 1 86 ? -12.666 -11.366 7.706 1.00 97.19 86 ARG A N 1
ATOM 645 C CA . ARG A 1 86 ? -13.691 -11.535 8.751 1.00 97.19 86 ARG A CA 1
ATOM 646 C C . ARG A 1 86 ? -13.478 -12.810 9.562 1.00 97.19 86 ARG A C 1
ATOM 648 O O . ARG A 1 86 ? -13.508 -12.754 10.789 1.00 97.19 86 ARG A O 1
ATOM 655 N N . GLN A 1 87 ? -13.217 -13.942 8.910 1.00 97.19 87 GLN A N 1
ATOM 656 C CA . GLN A 1 87 ? -12.937 -15.214 9.590 1.00 97.19 87 GLN A CA 1
ATOM 657 C C . GLN A 1 87 ? -11.657 -15.161 10.435 1.00 97.19 87 GLN A C 1
ATOM 659 O O . GLN A 1 87 ? -11.589 -15.784 11.494 1.00 97.19 87 GLN A O 1
ATOM 664 N N . MET A 1 88 ? -10.656 -14.393 10.002 1.00 96.38 88 MET A N 1
ATOM 665 C CA . MET A 1 88 ? -9.425 -14.153 10.756 1.00 96.38 88 MET A CA 1
ATOM 666 C C . MET A 1 88 ? -9.612 -13.183 11.935 1.00 96.38 88 MET A C 1
ATOM 668 O O . MET A 1 88 ? -8.691 -13.043 12.741 1.00 96.38 88 MET A O 1
ATOM 672 N N . GLY A 1 89 ? -10.767 -12.514 12.041 1.00 96.75 89 GLY A N 1
ATOM 673 C CA . GLY A 1 89 ? -11.025 -11.470 13.034 1.00 96.75 89 GLY A CA 1
ATOM 674 C C . GLY A 1 89 ? -10.281 -10.160 12.755 1.00 96.75 89 GLY A C 1
ATOM 675 O O . GLY A 1 89 ? -9.979 -9.434 13.698 1.00 96.75 89 GLY A O 1
ATOM 676 N N . LEU A 1 90 ? -9.942 -9.891 11.486 1.00 96.62 90 LEU A N 1
ATOM 677 C CA . LEU A 1 90 ? -9.119 -8.754 11.035 1.00 96.62 90 LEU A CA 1
ATOM 678 C C . LEU A 1 90 ? -9.863 -7.767 10.141 1.00 96.62 90 LEU A C 1
ATOM 680 O O . LEU A 1 90 ? -9.260 -6.825 9.639 1.00 96.62 90 LEU A O 1
ATOM 684 N N . ALA A 1 91 ? -11.157 -7.981 9.925 1.00 95.25 91 ALA A N 1
ATOM 685 C CA . ALA A 1 91 ? -11.983 -6.991 9.259 1.00 95.25 91 ALA A CA 1
ATOM 686 C C . ALA A 1 91 ? -12.065 -5.721 10.119 1.00 95.25 91 ALA A C 1
ATOM 688 O O . ALA A 1 91 ? -12.352 -5.796 11.316 1.00 95.25 91 ALA A O 1
ATOM 689 N N . CYS A 1 92 ? -11.817 -4.572 9.496 1.00 95.31 92 CYS A N 1
ATOM 690 C CA . CYS A 1 92 ? -11.916 -3.262 10.126 1.00 95.31 92 CYS A CA 1
ATOM 691 C C . CYS A 1 92 ? -13.053 -2.471 9.480 1.00 95.31 92 CYS A C 1
ATOM 693 O O . CYS A 1 92 ? -13.133 -2.379 8.254 1.00 95.31 92 CYS A O 1
ATOM 695 N N . ASP A 1 93 ? -13.900 -1.864 10.307 1.00 95.19 93 ASP A N 1
ATOM 696 C CA . ASP A 1 93 ? -14.955 -0.968 9.844 1.00 95.19 93 ASP A CA 1
ATOM 697 C C . ASP A 1 93 ? -14.366 0.432 9.654 1.00 95.19 93 ASP A C 1
ATOM 699 O O . ASP A 1 93 ? -14.226 1.205 10.601 1.00 95.19 93 ASP A O 1
ATOM 703 N N . LEU A 1 94 ? -13.977 0.742 8.418 1.00 97.75 94 LEU A N 1
ATOM 704 C CA . LEU A 1 94 ? -13.387 2.027 8.057 1.00 97.75 94 LEU A CA 1
ATOM 705 C C . LEU A 1 94 ? -14.446 2.983 7.505 1.00 97.75 94 LEU A C 1
ATOM 707 O O . LEU A 1 94 ? -15.266 2.603 6.663 1.00 97.75 94 LEU A O 1
ATOM 711 N N . SER A 1 95 ? -14.380 4.249 7.912 1.00 98.25 95 SER A N 1
ATOM 712 C CA . SER A 1 95 ? -15.114 5.328 7.244 1.00 98.25 95 SER A CA 1
ATOM 713 C C . SER A 1 95 ? -14.644 5.509 5.796 1.00 98.25 95 SER A C 1
ATOM 715 O O . SER A 1 95 ? -13.548 5.091 5.427 1.00 98.25 95 SER A O 1
ATOM 717 N N . GLU A 1 96 ? -15.440 6.187 4.966 1.00 98.19 96 GLU A N 1
ATOM 718 C CA . GLU A 1 96 ? -15.051 6.494 3.581 1.00 98.19 96 GLU A CA 1
ATOM 719 C C . GLU A 1 96 ? -13.702 7.229 3.514 1.00 98.19 96 GLU A C 1
ATOM 721 O O . GLU A 1 96 ? -12.851 6.903 2.689 1.00 98.19 96 GLU A O 1
ATOM 726 N N . PHE A 1 97 ? -13.470 8.176 4.428 1.00 98.12 97 PHE A N 1
ATOM 727 C CA . PHE A 1 97 ? -12.194 8.881 4.533 1.00 98.12 97 PHE A CA 1
ATOM 728 C C . PHE A 1 97 ? -11.032 7.918 4.815 1.00 98.12 97 PHE A C 1
ATOM 730 O O . PHE A 1 97 ? -10.008 7.973 4.143 1.00 98.12 97 PHE A O 1
ATOM 737 N N . GLU A 1 98 ? -11.191 6.993 5.760 1.00 98.56 98 GLU A N 1
ATOM 738 C CA . GLU A 1 98 ? -10.134 6.042 6.122 1.00 98.56 98 GLU A CA 1
ATOM 739 C C . GLU A 1 98 ? -9.877 5.000 5.034 1.00 98.56 98 GLU A C 1
ATOM 741 O O . GLU A 1 98 ? -8.728 4.624 4.817 1.00 98.56 98 GLU A O 1
ATOM 746 N N . GLN A 1 99 ? -10.910 4.574 4.305 1.00 98.56 99 GLN A N 1
ATOM 747 C CA . GLN A 1 99 ? -10.742 3.713 3.131 1.00 98.56 99 GLN A CA 1
ATOM 748 C C . GLN A 1 99 ? -9.897 4.411 2.060 1.00 98.56 99 GLN A C 1
ATOM 750 O O . GLN A 1 99 ? -9.009 3.797 1.465 1.00 98.56 99 GLN A O 1
ATOM 755 N N . ARG A 1 100 ? -10.132 5.711 1.843 1.00 98.62 100 ARG A N 1
ATOM 756 C CA . ARG A 1 100 ? -9.325 6.531 0.932 1.00 98.62 100 ARG A CA 1
ATOM 757 C C . ARG A 1 100 ? -7.885 6.677 1.418 1.00 98.62 100 ARG A C 1
ATOM 759 O O . ARG A 1 100 ? -6.968 6.474 0.626 1.00 98.62 100 ARG A O 1
ATOM 766 N N . CYS A 1 101 ? -7.681 6.943 2.711 1.00 98.75 101 CYS A N 1
ATOM 767 C CA . CYS A 1 101 ? -6.351 6.971 3.321 1.00 98.75 101 CYS A CA 1
ATOM 768 C C . CYS A 1 101 ? -5.615 5.647 3.106 1.00 98.75 101 CYS A C 1
ATOM 770 O O . CYS A 1 101 ? -4.505 5.661 2.589 1.00 98.75 101 CYS A O 1
ATOM 772 N N . LEU A 1 102 ? -6.231 4.510 3.447 1.00 98.75 102 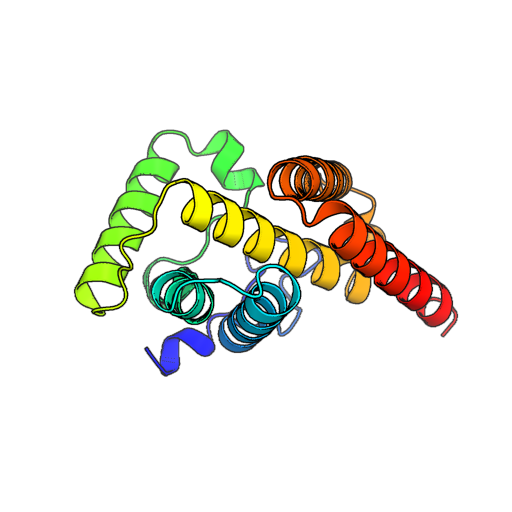LEU A N 1
ATOM 773 C CA . LEU A 1 102 ? -5.610 3.194 3.298 1.00 98.75 102 LEU A CA 1
ATOM 774 C C . LEU A 1 102 ? -5.215 2.922 1.842 1.00 98.75 102 LEU A C 1
ATOM 776 O O . LEU A 1 102 ? -4.091 2.510 1.582 1.00 98.75 102 LEU A O 1
ATOM 780 N N . LYS A 1 103 ? -6.102 3.234 0.891 1.00 98.56 103 LYS A N 1
ATOM 781 C CA . LYS A 1 103 ? -5.829 3.073 -0.542 1.00 98.56 103 LYS A CA 1
ATOM 782 C C . LYS A 1 103 ? -4.689 3.965 -1.039 1.00 98.56 103 LYS A C 1
ATOM 784 O O . LYS A 1 103 ? -3.921 3.543 -1.902 1.00 98.56 103 LYS A O 1
ATOM 789 N N . LEU A 1 104 ? -4.593 5.198 -0.536 1.00 98.75 104 LEU A N 1
ATOM 790 C CA . LEU A 1 104 ? -3.450 6.066 -0.814 1.00 98.75 104 LEU A CA 1
ATOM 791 C C . LEU A 1 104 ? -2.162 5.445 -0.270 1.00 98.75 104 LEU A C 1
ATOM 793 O O . LEU A 1 104 ? -1.180 5.373 -1.000 1.00 98.75 104 LEU A O 1
ATOM 797 N N . ILE A 1 105 ? -2.174 4.992 0.984 1.00 98.75 105 ILE A N 1
ATOM 798 C CA . ILE A 1 105 ? -0.997 4.435 1.653 1.00 98.75 105 ILE A CA 1
ATOM 799 C C . ILE A 1 105 ? -0.476 3.171 0.961 1.00 98.75 105 ILE A C 1
ATOM 801 O O . ILE A 1 105 ? 0.720 3.103 0.687 1.00 98.75 105 ILE A O 1
ATOM 805 N N . ASP A 1 106 ? -1.354 2.221 0.637 1.00 98.56 106 ASP A N 1
ATOM 806 C CA . ASP A 1 106 ? -0.996 0.982 -0.067 1.00 98.56 106 ASP A CA 1
ATOM 807 C C . ASP A 1 106 ? -0.268 1.283 -1.395 1.00 98.56 106 ASP A C 1
ATOM 809 O O . ASP A 1 106 ? 0.862 0.849 -1.644 1.00 98.56 106 ASP A O 1
ATOM 813 N N . ARG A 1 107 ? -0.860 2.159 -2.215 1.00 98.12 107 ARG A N 1
ATOM 814 C CA . ARG A 1 107 ? -0.274 2.563 -3.502 1.00 98.12 107 ARG A CA 1
ATOM 815 C C . ARG A 1 107 ? 0.999 3.383 -3.351 1.00 98.12 107 ARG A C 1
ATOM 817 O O . ARG A 1 107 ? 1.907 3.241 -4.169 1.00 98.12 107 ARG A O 1
ATOM 824 N N . LEU A 1 108 ? 1.064 4.249 -2.344 1.00 98.19 108 LEU A N 1
ATOM 825 C CA . LEU A 1 108 ? 2.242 5.059 -2.059 1.00 98.19 108 LEU A CA 1
ATOM 826 C C . LEU A 1 108 ? 3.441 4.167 -1.723 1.00 98.19 108 LEU A C 1
ATOM 828 O O . LEU A 1 108 ? 4.501 4.349 -2.321 1.00 98.19 108 LEU A O 1
ATOM 832 N N . ASP A 1 109 ? 3.267 3.179 -0.840 1.00 98.44 109 ASP A N 1
ATOM 833 C CA . ASP A 1 109 ? 4.318 2.202 -0.540 1.00 98.44 109 ASP A CA 1
ATOM 834 C C . ASP A 1 109 ? 4.755 1.444 -1.799 1.00 98.44 109 ASP A C 1
ATOM 836 O O . ASP A 1 109 ? 5.948 1.366 -2.091 1.00 98.44 109 ASP A O 1
ATOM 840 N N . ALA A 1 110 ? 3.795 0.960 -2.595 1.00 96.94 110 ALA A N 1
ATOM 841 C CA . ALA A 1 110 ? 4.088 0.259 -3.840 1.00 96.94 110 ALA A CA 1
ATOM 842 C C . ALA A 1 110 ? 4.946 1.111 -4.798 1.00 96.94 110 ALA A C 1
ATOM 844 O O . ALA A 1 110 ? 5.949 0.618 -5.317 1.00 96.94 110 ALA A O 1
ATOM 845 N N . VAL A 1 111 ? 4.604 2.391 -5.004 1.00 97.06 111 VAL A N 1
ATOM 846 C CA . VAL A 1 111 ? 5.382 3.305 -5.864 1.00 97.06 111 VAL A CA 1
ATOM 847 C C . VAL A 1 111 ? 6.795 3.510 -5.319 1.00 97.06 111 VAL A C 1
ATOM 849 O O . VAL A 1 111 ? 7.758 3.355 -6.071 1.00 97.06 111 VAL A O 1
ATOM 852 N N . LEU A 1 112 ? 6.937 3.817 -4.025 1.00 96.94 112 LEU A N 1
ATOM 853 C CA . LEU A 1 112 ? 8.244 4.031 -3.392 1.00 96.94 112 LEU A CA 1
ATOM 854 C C . LEU A 1 112 ? 9.123 2.777 -3.499 1.00 96.94 112 LEU A C 1
ATOM 856 O O . LEU A 1 112 ? 10.309 2.860 -3.829 1.00 96.94 112 LEU A O 1
ATOM 860 N N . PHE A 1 113 ? 8.532 1.599 -3.299 1.00 96.25 113 PHE A N 1
ATOM 861 C CA . PHE A 1 113 ? 9.231 0.329 -3.434 1.00 96.25 113 PHE A CA 1
ATOM 862 C C . PHE A 1 113 ? 9.726 0.095 -4.866 1.00 96.25 113 PHE A C 1
ATOM 864 O O . PHE A 1 113 ? 10.888 -0.270 -5.070 1.00 96.25 113 PHE A O 1
ATOM 871 N N . VAL A 1 114 ? 8.880 0.328 -5.876 1.00 95.25 114 VAL A N 1
ATOM 872 C CA . VAL A 1 114 ? 9.267 0.150 -7.285 1.00 95.25 114 VAL A CA 1
ATOM 873 C C . VAL A 1 114 ? 10.324 1.168 -7.704 1.00 95.25 114 VAL A C 1
ATOM 875 O O . VAL A 1 114 ? 11.289 0.782 -8.363 1.00 95.25 114 VAL A O 1
ATOM 878 N N . GLN A 1 115 ? 10.204 2.433 -7.292 1.00 94.50 115 GLN A N 1
ATOM 879 C CA . GLN A 1 115 ? 11.227 3.454 -7.541 1.00 94.50 115 GLN A CA 1
ATOM 880 C C . GLN A 1 115 ? 12.589 3.033 -6.979 1.00 94.50 115 GLN A C 1
ATOM 882 O O . GLN A 1 115 ? 13.594 3.152 -7.677 1.00 94.50 115 GLN A O 1
ATOM 887 N N . LEU A 1 116 ? 12.619 2.472 -5.767 1.00 92.88 116 LEU A N 1
ATOM 888 C CA . LEU A 1 116 ? 13.850 2.012 -5.127 1.00 92.88 116 LEU A CA 1
ATOM 889 C C . LEU A 1 116 ? 14.429 0.744 -5.775 1.00 92.88 116 LEU A C 1
ATOM 891 O O . LEU A 1 116 ? 15.638 0.638 -5.972 1.00 92.88 116 LEU A O 1
ATOM 895 N N . ARG A 1 117 ? 13.591 -0.260 -6.061 1.00 92.81 117 ARG A N 1
ATOM 896 C CA . ARG A 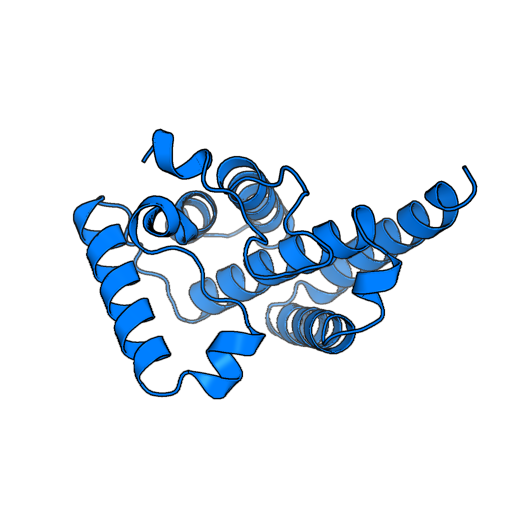1 117 ? 14.053 -1.607 -6.453 1.00 92.81 117 ARG A CA 1
ATOM 897 C C . ARG A 1 117 ? 14.154 -1.815 -7.955 1.00 92.81 117 ARG A C 1
ATOM 899 O O . ARG A 1 117 ? 14.946 -2.648 -8.393 1.00 92.81 117 ARG A O 1
ATOM 906 N N . ALA A 1 118 ? 13.372 -1.081 -8.737 1.00 92.94 118 ALA A N 1
ATOM 907 C CA . ALA A 1 118 ? 13.362 -1.157 -10.189 1.00 92.94 118 ALA A CA 1
ATOM 908 C C . ALA A 1 118 ? 13.063 0.224 -10.817 1.00 92.94 118 ALA A C 1
ATOM 910 O O . ALA A 1 118 ? 12.019 0.398 -11.448 1.00 92.94 118 ALA A O 1
ATOM 911 N N . PRO A 1 119 ? 13.992 1.201 -10.746 1.00 91.75 119 PRO A N 1
ATOM 912 C CA . PRO A 1 119 ? 13.764 2.559 -11.258 1.00 91.75 119 PRO A CA 1
ATOM 913 C C . PRO A 1 119 ? 13.343 2.616 -12.737 1.00 91.75 119 PRO A C 1
ATOM 915 O O . PRO A 1 119 ? 12.611 3.506 -13.160 1.00 91.75 119 PRO A O 1
ATOM 918 N N . GLN A 1 120 ? 13.802 1.656 -13.546 1.00 91.31 120 GLN A N 1
ATOM 919 C CA . GLN A 1 120 ? 13.419 1.552 -14.959 1.00 91.31 120 GLN A CA 1
ATOM 920 C C . GLN A 1 120 ? 11.988 1.033 -15.151 1.00 91.31 120 GLN A C 1
ATOM 922 O O . GLN A 1 120 ? 11.360 1.331 -16.162 1.00 91.31 120 GLN A O 1
ATOM 927 N N . GLU A 1 121 ? 11.476 0.234 -14.212 1.00 92.44 121 GLU A N 1
ATOM 928 C CA . GLU A 1 121 ? 10.074 -0.190 -14.178 1.00 92.44 121 GLU A CA 1
ATOM 929 C C . GLU A 1 121 ? 9.178 0.969 -13.731 1.00 92.44 121 GLU A C 1
ATOM 931 O O . GLU A 1 121 ? 8.172 1.221 -14.385 1.00 92.44 121 GLU A O 1
ATOM 936 N N . ALA A 1 122 ? 9.595 1.740 -12.718 1.00 93.06 122 ALA A N 1
ATOM 937 C CA . ALA A 1 122 ? 8.854 2.896 -12.193 1.00 93.06 122 ALA A CA 1
ATOM 938 C C . ALA A 1 122 ? 8.522 3.967 -13.253 1.00 93.06 122 ALA A C 1
ATOM 940 O O . ALA A 1 122 ? 7.585 4.741 -13.096 1.00 93.06 122 ALA A O 1
ATOM 941 N N . ARG A 1 123 ? 9.279 4.015 -14.355 1.00 92.19 123 ARG A N 1
ATOM 942 C CA . ARG A 1 123 ? 9.090 4.972 -15.461 1.00 92.19 123 ARG A CA 1
ATOM 943 C C . ARG A 1 123 ? 8.155 4.469 -16.567 1.00 92.19 123 ARG A C 1
ATOM 945 O O . ARG A 1 123 ? 8.023 5.131 -17.594 1.00 92.19 123 ARG A O 1
ATOM 952 N N . ARG A 1 124 ? 7.561 3.282 -16.422 1.00 91.19 124 ARG A N 1
ATOM 953 C CA . ARG A 1 124 ? 6.723 2.641 -17.448 1.00 91.19 124 ARG A CA 1
ATOM 954 C C . ARG A 1 124 ? 5.593 1.822 -16.822 1.00 91.19 124 ARG A C 1
ATOM 956 O O . ARG A 1 124 ? 5.393 1.846 -15.617 1.00 91.19 124 ARG A O 1
ATOM 963 N N . ASN A 1 125 ? 4.852 1.092 -17.657 1.00 87.50 125 ASN A N 1
ATOM 964 C CA . ASN A 1 125 ? 3.864 0.086 -17.244 1.00 87.50 125 ASN A CA 1
ATOM 965 C C . ASN A 1 125 ? 2.789 0.584 -16.256 1.00 87.50 125 ASN A C 1
ATOM 967 O O . ASN A 1 125 ? 2.308 -0.190 -15.433 1.00 87.50 125 ASN A O 1
ATOM 971 N N . GLY A 1 126 ? 2.387 1.854 -16.350 1.00 90.75 126 GLY A N 1
ATOM 972 C CA . GLY A 1 126 ? 1.321 2.412 -15.515 1.00 90.75 126 GLY A CA 1
ATOM 973 C C . GLY A 1 126 ? 1.792 3.048 -14.203 1.00 90.75 126 GLY A C 1
ATOM 974 O O . GLY A 1 126 ? 0.977 3.635 -13.496 1.00 90.75 126 GLY A O 1
ATOM 975 N N . TRP A 1 127 ? 3.074 2.923 -13.838 1.00 94.31 127 TRP A N 1
ATOM 976 C CA . TRP A 1 127 ? 3.601 3.494 -12.592 1.00 94.31 127 TRP A CA 1
ATOM 977 C C . TRP A 1 127 ? 3.530 5.027 -12.529 1.00 94.31 127 TRP A C 1
ATOM 979 O O . TRP A 1 127 ? 3.125 5.521 -11.474 1.00 94.31 127 TRP A O 1
ATOM 989 N N . PRO A 1 128 ? 3.824 5.784 -13.609 1.00 95.06 128 PRO A N 1
ATOM 990 C CA . PRO A 1 128 ? 3.615 7.232 -13.614 1.00 95.06 128 PRO A CA 1
ATOM 991 C C . PRO A 1 128 ? 2.165 7.618 -13.298 1.00 95.06 128 PRO A C 1
ATOM 993 O O . PRO A 1 128 ? 1.920 8.498 -12.482 1.00 95.06 128 PRO A O 1
ATOM 996 N N . GLU A 1 129 ? 1.191 6.900 -13.857 1.00 95.62 129 GLU A N 1
ATOM 997 C CA . GLU A 1 129 ? -0.232 7.148 -13.625 1.00 95.62 129 GLU A CA 1
ATOM 998 C C . GLU A 1 129 ? -0.657 6.817 -12.184 1.00 95.62 129 GLU A C 1
ATOM 1000 O O . GLU A 1 129 ? -1.539 7.475 -11.627 1.00 95.62 129 GLU A O 1
ATOM 1005 N N . VAL A 1 130 ? -0.034 5.814 -11.552 1.00 96.19 130 VAL A N 1
ATOM 1006 C CA . VAL A 1 130 ? -0.245 5.520 -10.124 1.00 96.19 130 VAL A CA 1
ATOM 1007 C C . VAL A 1 130 ? 0.359 6.622 -9.249 1.00 96.19 130 VAL A C 1
ATOM 1009 O O . VAL A 1 130 ? -0.294 7.050 -8.299 1.00 96.19 130 VAL A O 1
ATOM 1012 N N . GLN A 1 131 ? 1.558 7.113 -9.578 1.00 97.06 131 GLN A N 1
ATOM 1013 C CA . GLN A 1 131 ? 2.206 8.226 -8.875 1.00 97.06 131 GLN A CA 1
ATOM 1014 C C . GLN A 1 131 ? 1.369 9.514 -8.977 1.00 97.06 131 GLN A C 1
ATOM 1016 O O . GLN A 1 131 ? 1.101 10.147 -7.953 1.00 97.06 131 GLN A O 1
ATOM 1021 N N . ASP A 1 132 ? 0.871 9.845 -10.171 1.00 97.75 132 ASP A N 1
ATOM 1022 C CA . ASP A 1 132 ? -0.031 10.981 -10.403 1.00 97.75 132 ASP A CA 1
ATOM 1023 C C . ASP A 1 132 ? -1.331 10.845 -9.601 1.00 97.75 132 ASP A C 1
ATOM 1025 O O . ASP A 1 132 ? -1.794 11.803 -8.974 1.00 97.75 132 ASP A O 1
ATOM 1029 N N . TRP A 1 133 ? -1.912 9.639 -9.569 1.00 98.12 133 TRP A N 1
ATOM 1030 C CA . TRP A 1 133 ? -3.092 9.368 -8.753 1.00 98.12 133 TRP A CA 1
ATOM 1031 C C . TRP A 1 133 ? -2.806 9.568 -7.259 1.00 98.12 133 TRP A 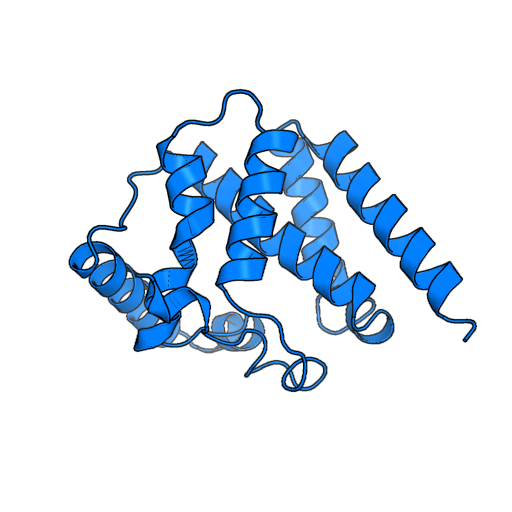C 1
ATOM 1033 O O . TRP A 1 133 ? -3.620 10.181 -6.568 1.00 98.12 133 TRP A O 1
ATOM 1043 N N . CYS A 1 134 ? -1.658 9.098 -6.758 1.00 98.56 134 CYS A N 1
ATOM 1044 C CA . CYS A 1 134 ? -1.266 9.274 -5.358 1.00 98.56 134 CYS A CA 1
ATOM 1045 C C . CYS A 1 134 ? -1.124 10.755 -4.991 1.00 98.56 134 CYS A C 1
ATOM 1047 O O . CYS A 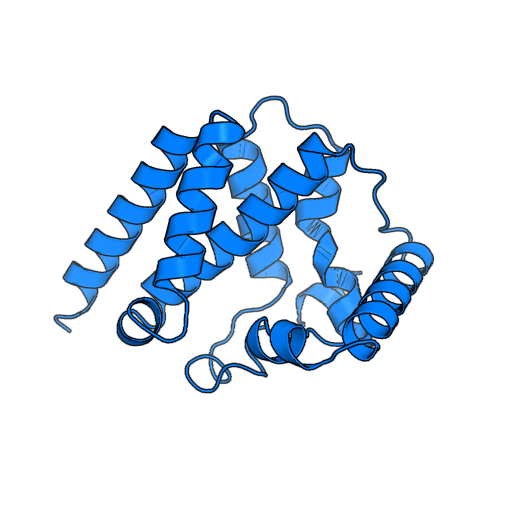1 134 ? -1.605 11.158 -3.936 1.00 98.56 134 CYS A O 1
ATOM 1049 N N . LEU A 1 135 ? -0.516 11.573 -5.856 1.00 98.50 135 LEU A N 1
ATOM 1050 C CA . LEU A 1 135 ? -0.401 13.020 -5.639 1.00 98.50 135 LEU A CA 1
ATOM 1051 C C . LEU A 1 135 ? -1.779 13.690 -5.571 1.00 98.50 135 LEU A C 1
ATOM 1053 O O . LEU A 1 135 ? -2.072 14.405 -4.614 1.00 98.50 135 LEU A O 1
ATOM 1057 N N . ALA A 1 136 ? -2.651 13.401 -6.540 1.00 98.56 136 ALA A N 1
ATOM 1058 C CA . ALA A 1 136 ? -3.991 13.981 -6.589 1.00 98.56 136 ALA A CA 1
ATOM 1059 C C . ALA A 1 136 ? -4.862 13.567 -5.390 1.00 98.56 136 ALA A C 1
ATOM 1061 O O . ALA A 1 136 ? -5.627 14.377 -4.863 1.00 98.56 136 ALA A O 1
ATOM 1062 N N . GLU A 1 137 ? -4.760 12.312 -4.950 1.00 98.69 137 GLU A N 1
ATOM 1063 C CA . GLU A 1 137 ? -5.490 11.817 -3.783 1.00 98.69 137 GLU A CA 1
ATOM 1064 C C . GLU A 1 137 ? -4.925 12.404 -2.480 1.00 98.69 137 GLU A C 1
ATOM 1066 O O . GLU A 1 137 ? -5.688 12.818 -1.606 1.00 98.69 137 GLU A O 1
ATOM 1071 N N . ALA A 1 138 ? -3.601 12.525 -2.366 1.00 98.62 138 ALA A N 1
ATOM 1072 C CA . ALA A 1 138 ? -2.946 13.146 -1.219 1.00 98.62 138 ALA A CA 1
ATOM 1073 C C . ALA A 1 138 ? -3.314 14.629 -1.067 1.00 98.62 138 ALA A C 1
ATOM 1075 O O . ALA A 1 138 ? -3.533 15.091 0.055 1.00 98.62 138 ALA A O 1
ATOM 1076 N N . ASP A 1 139 ? -3.440 15.371 -2.169 1.00 98.44 139 ASP A N 1
ATOM 1077 C CA . ASP A 1 139 ? -3.928 16.755 -2.148 1.00 98.44 139 ASP A CA 1
ATOM 1078 C C . ASP A 1 139 ? -5.351 16.840 -1.583 1.00 98.44 139 ASP A C 1
ATOM 1080 O O . ASP A 1 139 ? -5.631 17.668 -0.713 1.00 98.44 139 ASP A O 1
ATOM 1084 N N . GLN A 1 140 ? -6.245 15.944 -2.012 1.00 98.44 140 GLN A N 1
ATOM 1085 C CA . GLN A 1 140 ? -7.622 15.897 -1.509 1.00 98.44 140 GLN A CA 1
ATOM 1086 C C . GLN A 1 140 ? -7.706 15.494 -0.033 1.00 98.44 140 GLN A C 1
ATOM 1088 O O . GLN A 1 140 ? -8.606 15.948 0.675 1.00 98.44 140 GLN A O 1
ATOM 1093 N N . LEU A 1 141 ? -6.780 14.655 0.433 1.00 98.31 141 LEU A N 1
ATOM 1094 C CA . LEU A 1 141 ? -6.690 14.213 1.826 1.00 98.31 141 LEU A CA 1
ATOM 1095 C C . LEU A 1 141 ? -5.874 15.173 2.714 1.00 98.31 141 LEU A C 1
ATOM 1097 O O . LEU A 1 141 ? -5.783 14.957 3.922 1.00 98.31 141 LEU A O 1
ATOM 1101 N N . GLY A 1 142 ? -5.311 16.246 2.146 1.00 97.94 142 GLY A N 1
ATOM 1102 C CA . GLY A 1 142 ? -4.582 17.284 2.880 1.00 97.94 142 GLY A CA 1
ATOM 1103 C C . GLY A 1 142 ? -3.130 16.940 3.235 1.00 97.94 142 GLY A C 1
ATOM 1104 O O . GLY A 1 142 ? -2.541 17.620 4.074 1.00 97.94 142 GLY A O 1
ATOM 1105 N N . CYS A 1 143 ? -2.539 15.918 2.609 1.00 98.19 143 CYS A N 1
ATOM 1106 C CA . CYS A 1 143 ? -1.153 15.482 2.832 1.00 98.19 143 CYS A CA 1
ATOM 1107 C C . CYS A 1 143 ? -0.255 15.571 1.579 1.00 98.19 143 CYS A C 1
ATOM 1109 O O . CYS A 1 143 ? 0.877 15.084 1.598 1.00 98.19 143 CYS A O 1
ATOM 1111 N N . GLY A 1 144 ? -0.711 16.241 0.514 1.00 97.75 144 GLY A N 1
ATOM 1112 C CA . GLY A 1 144 ? -0.015 16.334 -0.777 1.00 97.75 144 GLY A CA 1
ATOM 1113 C C . GLY A 1 144 ? 1.433 16.826 -0.715 1.00 97.75 144 GLY A C 1
ATOM 1114 O O . GLY A 1 144 ? 2.315 16.204 -1.301 1.00 97.75 144 GLY A O 1
ATOM 1115 N N . VAL A 1 145 ? 1.723 17.872 0.072 1.00 97.62 145 VAL A N 1
ATOM 1116 C CA . VAL A 1 145 ? 3.100 18.388 0.241 1.00 97.62 145 VAL A CA 1
ATOM 1117 C C . VAL A 1 145 ? 4.038 17.326 0.821 1.00 97.62 145 VAL A C 1
ATOM 1119 O O . VAL A 1 145 ? 5.172 17.191 0.367 1.00 97.62 145 VAL A O 1
ATOM 1122 N N . ALA A 1 146 ? 3.571 16.561 1.810 1.00 97.81 146 ALA A N 1
ATOM 1123 C CA . ALA A 1 146 ? 4.374 15.512 2.430 1.00 97.81 146 ALA A CA 1
ATOM 1124 C C . ALA A 1 146 ? 4.616 14.348 1.457 1.00 97.81 146 ALA A C 1
ATOM 1126 O O . ALA A 1 146 ? 5.740 13.864 1.351 1.00 97.81 146 ALA A O 1
ATOM 1127 N N . VAL A 1 147 ? 3.592 13.945 0.697 1.00 98.00 147 VAL A N 1
ATOM 1128 C CA . VAL A 1 147 ? 3.705 12.882 -0.317 1.00 98.00 147 VAL A CA 1
ATOM 1129 C C . VAL A 1 147 ? 4.634 13.283 -1.466 1.00 98.00 147 VAL A C 1
ATOM 1131 O O . VAL A 1 147 ? 5.481 12.489 -1.868 1.00 98.00 147 VAL A O 1
ATOM 1134 N N . ALA A 1 148 ? 4.549 14.523 -1.952 1.00 96.75 148 ALA A N 1
ATOM 1135 C CA . ALA A 1 148 ? 5.467 15.033 -2.970 1.00 96.75 148 ALA A CA 1
ATOM 1136 C C . ALA A 1 148 ? 6.930 15.016 -2.491 1.00 96.75 148 ALA A C 1
ATOM 1138 O O . ALA A 1 148 ? 7.822 14.658 -3.259 1.00 96.75 148 ALA A O 1
ATOM 1139 N N . GLY A 1 149 ? 7.170 15.345 -1.215 1.00 96.69 149 GLY A N 1
ATOM 1140 C CA . GLY A 1 149 ? 8.491 15.228 -0.595 1.00 96.69 149 GLY A CA 1
ATOM 1141 C C . GLY A 1 149 ? 9.023 13.792 -0.595 1.00 96.69 149 GLY A C 1
ATOM 1142 O O . GLY A 1 149 ? 10.166 13.569 -0.979 1.00 96.69 149 GLY A O 1
ATOM 1143 N N . LEU A 1 150 ? 8.180 12.809 -0.255 1.00 95.50 150 LEU A N 1
ATOM 1144 C CA . LEU A 1 150 ? 8.567 11.392 -0.269 1.00 95.50 150 LEU A CA 1
ATOM 1145 C C . LEU A 1 150 ? 8.977 10.908 -1.668 1.00 95.50 150 LEU A C 1
ATOM 1147 O O . LEU A 1 150 ? 9.979 10.204 -1.799 1.00 95.50 150 LEU A O 1
ATOM 1151 N N . PHE A 1 151 ? 8.235 11.289 -2.713 1.00 93.88 151 PHE A N 1
ATOM 1152 C CA . PHE A 1 151 ? 8.601 10.927 -4.086 1.00 93.88 151 PHE A CA 1
ATOM 1153 C C . PHE A 1 151 ? 9.903 11.585 -4.530 1.00 93.88 151 PHE A C 1
ATOM 1155 O O . PHE A 1 151 ? 10.746 10.915 -5.120 1.00 93.88 151 PHE A O 1
ATOM 1162 N N . TRP A 1 152 ? 10.098 12.862 -4.199 1.00 90.44 152 TRP A N 1
ATOM 1163 C CA . TRP A 1 152 ? 11.338 13.564 -4.510 1.00 90.44 152 TRP A CA 1
ATOM 1164 C C . TRP A 1 152 ? 12.559 12.888 -3.871 1.00 90.44 152 TRP A C 1
ATOM 1166 O O . TRP A 1 152 ? 13.537 12.595 -4.559 1.00 90.44 152 TRP A O 1
ATOM 1176 N N . ASP A 1 153 ? 12.486 12.583 -2.573 1.00 87.81 153 ASP A N 1
ATOM 1177 C CA . ASP A 1 153 ? 13.587 11.950 -1.842 1.00 87.81 153 ASP A CA 1
ATOM 1178 C C . ASP A 1 153 ? 13.927 10.566 -2.422 1.00 87.81 153 ASP A C 1
ATOM 1180 O O . ASP A 1 153 ? 15.100 10.226 -2.606 1.00 87.81 153 ASP A O 1
ATOM 1184 N N . SER A 1 154 ? 12.900 9.785 -2.766 1.00 83.69 154 SER A N 1
ATOM 1185 C CA . SER A 1 154 ? 13.040 8.470 -3.401 1.00 83.69 154 SER A CA 1
ATOM 1186 C C . SER A 1 154 ? 13.702 8.555 -4.783 1.00 83.69 154 SER A C 1
ATOM 1188 O O . SER A 1 154 ? 14.638 7.806 -5.078 1.00 83.69 154 SER A O 1
ATOM 1190 N N . GLU A 1 155 ? 13.281 9.505 -5.623 1.00 81.94 155 GLU A N 1
ATOM 1191 C CA . GLU A 1 155 ? 13.848 9.710 -6.959 1.00 81.94 155 GLU A CA 1
ATOM 1192 C C . GLU A 1 155 ? 15.315 10.158 -6.907 1.00 81.94 155 GLU A C 1
ATOM 1194 O O . GLU A 1 155 ? 16.135 9.658 -7.686 1.00 81.94 155 GLU A O 1
ATOM 1199 N N . CYS A 1 156 ? 15.673 11.047 -5.972 1.00 79.38 156 CYS A N 1
ATOM 1200 C CA . CYS A 1 156 ? 17.064 11.447 -5.751 1.00 79.38 156 CYS A CA 1
ATOM 1201 C C . CYS A 1 156 ? 17.945 10.245 -5.378 1.00 79.38 156 CYS A C 1
ATOM 1203 O O . CYS A 1 156 ? 19.002 10.046 -5.980 1.00 79.38 156 CYS A O 1
ATOM 1205 N N . LEU A 1 157 ? 17.489 9.398 -4.450 1.00 72.44 157 LEU A N 1
ATOM 1206 C CA . LEU A 1 157 ? 18.220 8.191 -4.048 1.00 72.44 157 LEU A CA 1
ATOM 1207 C C . LEU A 1 157 ? 18.371 7.188 -5.200 1.00 72.44 157 LEU A C 1
ATOM 1209 O O . LEU A 1 157 ? 19.434 6.582 -5.361 1.00 72.44 157 LEU A O 1
ATOM 1213 N N . ALA A 1 158 ? 17.335 7.027 -6.026 1.00 68.69 158 ALA A N 1
ATOM 1214 C CA . ALA A 1 158 ? 17.383 6.160 -7.200 1.00 68.69 158 ALA A CA 1
ATOM 1215 C C . ALA A 1 158 ? 18.372 6.667 -8.267 1.00 68.69 158 ALA A C 1
ATOM 1217 O O . ALA A 1 158 ? 18.986 5.860 -8.971 1.00 68.69 158 ALA A O 1
ATOM 1218 N N . TYR A 1 159 ? 18.544 7.987 -8.394 1.00 62.53 159 TYR A N 1
ATOM 1219 C CA . TYR A 1 159 ? 19.502 8.588 -9.323 1.00 62.53 159 TYR A CA 1
ATOM 1220 C C . TYR A 1 159 ? 20.952 8.410 -8.851 1.00 62.53 159 TYR A C 1
ATOM 1222 O O . TYR A 1 159 ? 21.806 8.005 -9.641 1.00 62.53 159 TYR A O 1
ATOM 1230 N N . ASP A 1 160 ? 21.214 8.624 -7.561 1.00 61.69 160 ASP A N 1
ATOM 1231 C CA . ASP A 1 160 ? 22.560 8.505 -6.986 1.00 61.69 160 ASP A CA 1
ATOM 1232 C C . ASP A 1 160 ? 23.031 7.041 -6.872 1.00 61.69 160 ASP A C 1
ATOM 1234 O O . ASP A 1 160 ? 24.222 6.751 -7.002 1.00 61.69 160 ASP A O 1
ATOM 1238 N N . GLY A 1 161 ? 22.104 6.092 -6.688 1.00 55.88 161 GLY A N 1
ATOM 1239 C CA . GLY A 1 161 ? 22.396 4.654 -6.627 1.00 55.88 161 GLY A CA 1
ATOM 1240 C C . GLY A 1 161 ? 22.594 3.964 -7.985 1.00 55.88 161 GLY A C 1
ATOM 1241 O O . GLY A 1 161 ? 23.099 2.845 -8.029 1.00 55.88 161 GLY A O 1
ATOM 1242 N N . GLY A 1 162 ? 22.226 4.610 -9.098 1.00 48.91 162 GLY A N 1
ATOM 1243 C CA . GLY A 1 162 ? 22.336 4.064 -10.460 1.00 48.91 162 GLY A CA 1
ATOM 1244 C C . GLY A 1 162 ? 23.731 4.158 -11.097 1.00 48.91 162 GLY A C 1
ATOM 1245 O O . GLY A 1 162 ? 23.883 3.817 -12.270 1.00 48.91 162 GLY A O 1
ATOM 1246 N N . ALA A 1 163 ? 24.732 4.641 -10.355 1.00 41.09 163 ALA A N 1
ATOM 1247 C CA . ALA A 1 163 ? 26.114 4.820 -10.809 1.00 41.09 163 ALA A CA 1
ATOM 1248 C C . ALA A 1 163 ? 27.093 3.719 -10.337 1.00 41.09 163 ALA A C 1
ATOM 1250 O O . ALA A 1 163 ? 28.304 3.894 -10.489 1.00 41.09 163 ALA A O 1
ATOM 1251 N N . ALA A 1 164 ? 26.599 2.611 -9.770 1.00 37.28 164 ALA A N 1
ATOM 1252 C CA . ALA A 1 164 ? 27.414 1.497 -9.269 1.00 37.28 164 ALA A CA 1
ATOM 1253 C C . ALA A 1 164 ? 27.316 0.240 -10.146 1.00 37.28 164 ALA A C 1
ATOM 1255 O O . ALA A 1 164 ? 26.180 -0.165 -10.481 1.00 37.28 164 ALA A O 1
#

Sequence (164 aa):
MWASGFTRRWHMNAALSGVDDFNCAHQGWCAMLVIALFPNHSIELLRAAVTHDAAEFVVGDLSQTFKAVGGGLVDDHAALEGDVLRQMGLACDLSEFEQRCLKLIDRLDAVLFVQLRAPQEARRNGWPEVQDWCLAEADQLGCGVAVAGLFWDSECLAYDGGAA

pLDDT: mean 94.01, std 9.55, range [37.28, 98.75]

Radius of gyration: 15.78 Å; chains: 1; bounding box: 44×36×33 Å

Secondary structure (DSSP, 8-state):
-GGGGGPBS-TT-TTTTTS--BHHHHHHHHHHHHHHH-TT--HHHHHHHHHGGGGHHHH----HHHHTT-THHHHHHHHHHHHHHHHTT------HHHHHHHHHHHHHHHHHHHHHH-HHHHTSTTHHHHHHHHHHHHHHHT-HHHHHHHHHHHHHHHHHHTT-